Protein AF-A0A259LPL0-F1 (afdb_monomer_lite)

Foldseek 3Di:
DQPPLNVQLVVPLVSLVVQLVVLVVQLVVLVVVCVVPVDCPSNVVSVVSNVVSVQSNCVSVVHHVVVVVVVVVVVVVVVVVVVVVVVVD

Sequence (89 aa):
DTSYVASLHAKGLNKILEKVGEECTETLLAAKDAEHSGDTRDVIYETADLWFHTLVMLSRLGLGPDEVLQELARRFDLSGLEEKASRES

Secondary structure (DSSP, 8-state):
---HHHHHHHH-HHHHHHHHHHHHHHHHHHHHHHHHH---HHHHHHHHHHHHHHHHHHHHTT--HHHHHHHHHHHHHHHHHHHHHHH--

Radius of gyration: 17.65 Å; chains: 1; bounding box: 25×46×42 Å

Structure (mmCIF, N/CA/C/O backbone):
data_AF-A0A259LPL0-F1
#
_entry.id   AF-A0A259LPL0-F1
#
loop_
_atom_site.group_PDB
_atom_site.id
_atom_site.type_symbol
_atom_site.label_atom_id
_atom_site.label_alt_id
_atom_site.label_comp_id
_atom_site.label_asym_id
_atom_site.label_entity_id
_atom_site.label_seq_id
_atom_site.pdbx_PDB_ins_code
_atom_site.Cartn_x
_atom_site.Cartn_y
_atom_site.Cartn_z
_atom_site.occupancy
_atom_site.B_iso_or_equiv
_atom_site.auth_seq_id
_atom_site.auth_comp_id
_atom_site.auth_asym_id
_atom_site.auth_atom_id
_atom_site.pdbx_PDB_model_num
ATOM 1 N N . ASP A 1 1 ? -6.973 10.293 -22.918 1.00 44.88 1 ASP A N 1
ATOM 2 C CA . ASP A 1 1 ? -7.158 9.978 -21.490 1.00 44.88 1 ASP A CA 1
ATOM 3 C C . ASP A 1 1 ? -5.979 9.213 -20.930 1.00 44.88 1 ASP A C 1
ATOM 5 O O . ASP A 1 1 ? -5.804 8.033 -21.204 1.00 44.88 1 ASP A O 1
ATOM 9 N N . THR A 1 2 ? -5.117 9.896 -20.186 1.00 55.00 2 THR A N 1
ATOM 10 C CA . THR A 1 2 ? -4.063 9.240 -19.409 1.00 55.00 2 THR A CA 1
ATOM 11 C C . THR A 1 2 ? -4.663 8.818 -18.073 1.00 55.00 2 THR A C 1
ATOM 13 O O . THR A 1 2 ? -4.891 9.663 -17.211 1.00 55.00 2 THR A O 1
ATOM 16 N N . SER A 1 3 ? -4.955 7.525 -17.913 1.00 83.50 3 SER A N 1
ATOM 17 C CA . SER A 1 3 ? -5.365 6.952 -16.622 1.00 83.50 3 SER A CA 1
ATOM 18 C C . SER A 1 3 ? -4.337 7.290 -15.529 1.00 83.50 3 SER A C 1
ATOM 20 O O . SER A 1 3 ? -3.140 7.388 -15.813 1.00 83.50 3 SER A O 1
ATOM 22 N N . TYR A 1 4 ? -4.780 7.445 -14.276 1.00 82.50 4 TYR A N 1
ATOM 23 C CA . TYR A 1 4 ? -3.908 7.685 -13.115 1.00 82.50 4 TYR A CA 1
ATOM 24 C C . TYR A 1 4 ? -2.742 6.684 -13.055 1.00 82.50 4 TYR A C 1
ATOM 26 O O . TYR A 1 4 ? -1.591 7.083 -12.874 1.00 82.50 4 TYR A O 1
ATOM 34 N N . VAL A 1 5 ? -3.016 5.410 -13.353 1.00 83.62 5 VAL A N 1
ATOM 35 C CA . VAL A 1 5 ? -2.007 4.345 -13.458 1.00 83.62 5 VAL A CA 1
ATOM 36 C C . VAL A 1 5 ? -0.952 4.685 -14.513 1.00 83.62 5 VAL A C 1
ATOM 38 O O . VAL A 1 5 ? 0.241 4.633 -14.230 1.00 83.62 5 VAL A O 1
ATOM 41 N N . ALA A 1 6 ? -1.358 5.130 -15.706 1.00 84.38 6 ALA A N 1
ATOM 42 C CA . ALA A 1 6 ? -0.414 5.526 -16.753 1.00 84.38 6 ALA A CA 1
ATOM 43 C C . ALA A 1 6 ? 0.501 6.674 -16.291 1.00 84.38 6 ALA A C 1
ATOM 45 O O . ALA A 1 6 ? 1.693 6.680 -16.597 1.00 84.38 6 ALA A O 1
ATOM 46 N N . SER A 1 7 ? -0.031 7.608 -15.493 1.00 87.44 7 SER A N 1
ATOM 47 C CA . SER A 1 7 ? 0.761 8.695 -14.910 1.00 87.44 7 SER A CA 1
ATOM 48 C C . SER A 1 7 ? 1.776 8.205 -13.866 1.00 87.44 7 SER A C 1
ATOM 50 O O . SER A 1 7 ? 2.893 8.718 -13.822 1.00 87.44 7 SER A O 1
ATOM 52 N N . LEU A 1 8 ? 1.433 7.194 -13.059 1.00 85.00 8 LEU A N 1
ATOM 53 C CA . LEU A 1 8 ? 2.348 6.582 -12.089 1.00 85.00 8 LEU A CA 1
ATOM 54 C C . LEU A 1 8 ? 3.471 5.817 -12.790 1.00 85.00 8 LEU A C 1
ATOM 56 O O . LEU A 1 8 ? 4.642 6.014 -12.469 1.00 85.00 8 LEU A O 1
ATOM 60 N N . HIS A 1 9 ? 3.135 5.016 -13.804 1.00 84.06 9 HIS A N 1
ATOM 61 C CA . HIS A 1 9 ? 4.134 4.305 -14.603 1.00 84.06 9 HIS A CA 1
ATOM 62 C C . HIS A 1 9 ? 5.098 5.272 -15.304 1.00 84.06 9 HIS A C 1
ATOM 64 O O . HIS A 1 9 ? 6.304 5.020 -15.315 1.00 84.06 9 HIS A O 1
ATOM 70 N N . ALA A 1 10 ? 4.594 6.398 -15.825 1.00 89.00 10 ALA A N 1
ATOM 71 C CA . ALA A 1 10 ? 5.419 7.436 -16.443 1.00 89.00 10 ALA A CA 1
ATOM 72 C C . ALA A 1 10 ? 6.389 8.105 -15.451 1.00 89.00 10 ALA A C 1
ATOM 74 O O . ALA A 1 10 ? 7.510 8.442 -15.828 1.00 89.00 10 ALA A O 1
ATOM 75 N N . LYS A 1 11 ? 5.990 8.267 -14.181 1.00 91.25 11 LYS A N 1
ATOM 76 C CA . LYS A 1 11 ? 6.840 8.827 -13.112 1.00 91.25 11 LYS A CA 1
ATOM 77 C C . LYS A 1 11 ? 7.891 7.838 -12.582 1.00 91.25 11 LYS A C 1
ATOM 79 O O . LYS A 1 11 ? 8.826 8.254 -11.904 1.00 91.25 11 LYS A O 1
ATOM 84 N N . GLY A 1 12 ? 7.783 6.553 -12.921 1.00 94.25 12 GLY A N 1
ATOM 85 C CA . GLY A 1 12 ? 8.779 5.531 -12.600 1.00 94.25 12 GLY A CA 1
ATOM 86 C C . GLY A 1 12 ? 8.628 4.900 -11.211 1.00 94.25 12 GLY A C 1
ATOM 87 O O . GLY A 1 12 ? 7.733 5.231 -10.439 1.00 94.25 12 GLY A O 1
ATOM 88 N N . LEU A 1 13 ? 9.517 3.944 -10.910 1.00 96.50 13 LEU A N 1
ATOM 89 C CA . LEU A 1 13 ? 9.410 3.080 -9.727 1.00 96.50 13 LEU A CA 1
ATOM 90 C C . LEU A 1 13 ? 9.468 3.867 -8.411 1.00 96.50 13 LEU A C 1
ATOM 92 O O . LEU A 1 13 ? 8.650 3.615 -7.536 1.00 96.50 13 LEU A O 1
ATOM 96 N N . ASN A 1 14 ? 10.363 4.851 -8.291 1.00 97.50 14 ASN A N 1
ATOM 97 C CA . ASN A 1 14 ? 10.507 5.631 -7.056 1.00 97.50 14 ASN A CA 1
ATOM 98 C C . ASN A 1 14 ? 9.190 6.292 -6.638 1.00 97.50 14 ASN A C 1
ATOM 100 O O . ASN A 1 14 ? 8.818 6.212 -5.474 1.00 97.50 14 ASN A O 1
ATOM 104 N N . LYS A 1 15 ? 8.435 6.862 -7.589 1.00 96.69 15 LYS A N 1
ATOM 105 C CA . LYS A 1 15 ? 7.156 7.497 -7.262 1.00 96.69 15 LYS A CA 1
ATOM 106 C C . LYS A 1 15 ? 6.091 6.494 -6.816 1.00 96.69 15 LYS A C 1
ATOM 108 O O . LYS A 1 15 ? 5.242 6.820 -5.994 1.00 96.69 15 LYS A O 1
ATOM 113 N N . ILE A 1 16 ? 6.128 5.282 -7.362 1.00 97.50 16 ILE A N 1
ATOM 114 C CA . ILE A 1 16 ? 5.233 4.204 -6.940 1.00 97.50 16 ILE A CA 1
ATOM 115 C C . ILE A 1 16 ? 5.589 3.759 -5.515 1.00 97.50 16 ILE A C 1
ATOM 117 O O . ILE A 1 16 ? 4.695 3.626 -4.688 1.00 97.50 16 ILE A O 1
ATOM 121 N N . LEU A 1 17 ? 6.880 3.595 -5.207 1.00 98.12 17 LEU A N 1
ATOM 122 C CA . LEU A 1 17 ? 7.343 3.209 -3.869 1.00 98.12 17 LEU A CA 1
ATOM 123 C C . LEU A 1 17 ? 7.060 4.282 -2.810 1.00 98.12 17 LEU A C 1
ATOM 125 O O . LEU A 1 17 ? 6.723 3.931 -1.685 1.00 98.12 17 LEU A O 1
ATOM 129 N N . GLU A 1 18 ? 7.149 5.569 -3.167 1.00 98.12 18 GLU A N 1
ATOM 130 C CA . GLU A 1 18 ? 6.706 6.670 -2.299 1.00 98.12 18 GLU A CA 1
ATOM 131 C C . GLU A 1 18 ? 5.249 6.480 -1.871 1.00 98.12 18 GLU A C 1
ATOM 133 O O . GLU A 1 18 ? 4.967 6.535 -0.680 1.00 98.12 18 GLU A O 1
ATOM 138 N N . LYS A 1 19 ? 4.348 6.189 -2.822 1.00 98.00 19 LYS A N 1
ATOM 139 C CA . LYS A 1 19 ? 2.935 5.930 -2.517 1.00 98.00 19 LYS A CA 1
ATOM 140 C C . LYS A 1 19 ? 2.762 4.684 -1.652 1.00 98.00 19 LYS A C 1
ATOM 142 O O . LYS A 1 19 ? 2.104 4.765 -0.632 1.00 98.00 19 LYS A O 1
ATOM 147 N N . VAL A 1 20 ? 3.411 3.564 -1.981 1.00 98.56 20 VAL A N 1
ATOM 148 C CA . VAL A 1 20 ? 3.341 2.346 -1.142 1.00 98.56 20 VAL A CA 1
ATOM 149 C C . VAL A 1 20 ? 3.766 2.629 0.308 1.00 98.56 20 VAL A C 1
ATOM 151 O O . VAL A 1 20 ? 3.152 2.114 1.238 1.00 98.56 20 VAL A O 1
ATOM 154 N N . GLY A 1 21 ? 4.809 3.438 0.517 1.00 98.50 21 GLY A N 1
ATOM 155 C CA . GLY A 1 21 ? 5.258 3.826 1.857 1.00 98.50 21 GLY A CA 1
ATOM 156 C C . GLY A 1 21 ? 4.295 4.770 2.588 1.00 98.50 21 GLY A C 1
ATOM 157 O O . GLY A 1 21 ? 4.100 4.613 3.796 1.00 98.50 21 GLY A O 1
ATOM 158 N N . GLU A 1 22 ? 3.698 5.718 1.863 1.00 98.56 22 GLU A N 1
ATOM 159 C CA . GLU A 1 22 ? 2.655 6.630 2.355 1.00 98.56 22 GLU A CA 1
ATOM 160 C C . GLU A 1 22 ? 1.440 5.831 2.848 1.00 98.56 22 GLU A C 1
ATOM 162 O O . GLU A 1 22 ? 1.181 5.825 4.052 1.00 98.56 22 GLU A O 1
ATOM 167 N N . GLU A 1 23 ? 0.847 5.006 1.975 1.00 98.56 23 GLU A N 1
ATOM 168 C CA . GLU A 1 23 ? -0.349 4.212 2.297 1.00 98.56 23 GLU A CA 1
ATOM 169 C C . GLU A 1 23 ? -0.100 3.200 3.421 1.00 98.56 23 GLU A C 1
ATOM 171 O O . GLU A 1 23 ? -0.976 2.903 4.233 1.00 98.56 23 GLU A O 1
ATOM 176 N N . CYS A 1 24 ? 1.115 2.648 3.500 1.00 98.75 24 CYS A N 1
ATOM 177 C CA . CYS A 1 24 ? 1.507 1.769 4.599 1.00 98.75 24 CYS A CA 1
ATOM 178 C C . CYS A 1 24 ? 1.456 2.517 5.935 1.00 98.75 24 CYS A C 1
ATOM 180 O O . CYS A 1 24 ? 0.910 2.012 6.915 1.00 98.75 24 CYS A O 1
ATOM 182 N N . THR A 1 25 ? 1.997 3.736 5.974 1.00 98.69 25 THR A N 1
ATOM 183 C CA . THR A 1 25 ? 1.998 4.564 7.184 1.00 98.69 25 THR A CA 1
ATOM 184 C C . THR A 1 25 ? 0.577 4.980 7.560 1.00 98.69 25 THR A C 1
ATOM 186 O O . THR A 1 25 ? 0.211 4.881 8.730 1.00 98.69 25 THR A O 1
ATOM 189 N N . GLU A 1 26 ? -0.239 5.378 6.587 1.00 98.56 26 GLU A N 1
ATOM 190 C CA . GLU A 1 26 ? -1.640 5.760 6.796 1.00 98.56 26 GLU A CA 1
ATOM 191 C C . GLU A 1 26 ? -2.482 4.576 7.284 1.00 98.56 26 GLU A C 1
ATOM 193 O O . GLU A 1 26 ? -3.189 4.704 8.282 1.00 98.56 26 GLU A O 1
ATOM 198 N N . THR A 1 27 ? -2.299 3.381 6.712 1.00 98.75 27 THR A N 1
ATOM 199 C CA . THR A 1 27 ? -2.962 2.149 7.176 1.00 98.75 27 THR A CA 1
ATOM 200 C C . THR A 1 27 ? -2.638 1.840 8.643 1.00 98.75 27 THR A C 1
ATOM 202 O O . THR A 1 27 ? -3.527 1.464 9.412 1.00 98.75 27 THR A O 1
ATOM 205 N N . LEU A 1 28 ? -1.376 2.008 9.066 1.00 98.62 28 LEU A N 1
ATOM 206 C CA . LEU A 1 28 ? -0.970 1.797 10.462 1.00 98.62 28 LEU A CA 1
ATOM 207 C C . LEU A 1 28 ? -1.653 2.788 11.414 1.00 98.62 28 LEU A C 1
ATOM 209 O O . LEU A 1 28 ? -2.075 2.400 12.507 1.00 98.62 28 LEU A O 1
ATOM 213 N N . LEU A 1 29 ? -1.753 4.057 11.011 1.00 98.44 29 LEU A N 1
ATOM 214 C CA . LEU A 1 29 ? -2.419 5.097 11.794 1.00 98.44 29 LEU A CA 1
ATOM 215 C C . LEU A 1 29 ? -3.929 4.847 11.868 1.00 98.44 29 LEU A C 1
ATOM 217 O O . LEU A 1 29 ? -4.474 4.820 12.969 1.00 98.44 29 LEU A O 1
ATOM 221 N N . ALA A 1 30 ? -4.574 4.548 10.739 1.00 98.44 30 ALA A N 1
ATOM 222 C CA . ALA A 1 30 ? -5.998 4.238 10.673 1.00 98.44 30 ALA A CA 1
ATOM 223 C C . ALA A 1 30 ? -6.366 3.041 11.562 1.00 98.44 30 ALA A C 1
ATOM 225 O O . ALA A 1 30 ? -7.348 3.090 12.299 1.00 98.44 30 ALA A O 1
ATOM 226 N N . ALA A 1 31 ? -5.557 1.975 11.555 1.00 98.44 31 ALA A N 1
ATOM 227 C CA . ALA A 1 31 ? -5.776 0.814 12.418 1.00 98.44 31 ALA A CA 1
ATOM 228 C C . ALA A 1 31 ? -5.671 1.167 13.911 1.00 98.44 31 ALA A C 1
ATOM 230 O O . ALA A 1 31 ? -6.494 0.726 14.716 1.00 98.44 31 ALA A O 1
ATOM 231 N N . LYS A 1 32 ? -4.683 1.988 14.283 1.00 98.38 32 LYS A N 1
ATOM 232 C CA . LYS A 1 32 ? -4.513 2.459 15.661 1.00 98.38 32 LYS A CA 1
ATOM 233 C C . LYS A 1 32 ? -5.670 3.359 16.099 1.00 98.38 32 LYS A C 1
ATOM 235 O O . LYS A 1 32 ? -6.155 3.228 17.220 1.00 98.38 32 LYS A O 1
ATOM 240 N N . ASP A 1 33 ? -6.127 4.258 15.240 1.00 98.19 33 ASP A N 1
ATOM 241 C CA . ASP A 1 33 ? -7.229 5.167 15.555 1.00 98.19 33 ASP A CA 1
ATOM 242 C C . ASP A 1 33 ? -8.569 4.421 15.629 1.00 98.19 33 ASP A C 1
ATOM 244 O O . ASP A 1 33 ? -9.401 4.721 16.493 1.00 98.19 33 ASP A O 1
ATOM 248 N N . ALA A 1 34 ? -8.756 3.384 14.808 1.00 98.31 34 ALA A N 1
ATOM 249 C CA . ALA A 1 34 ? -9.914 2.497 14.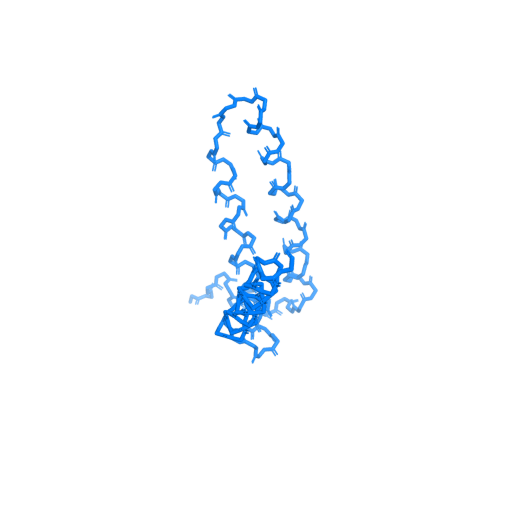863 1.00 98.31 34 ALA A CA 1
ATOM 250 C C . ALA A 1 34 ? -10.022 1.747 16.199 1.00 98.31 34 ALA A C 1
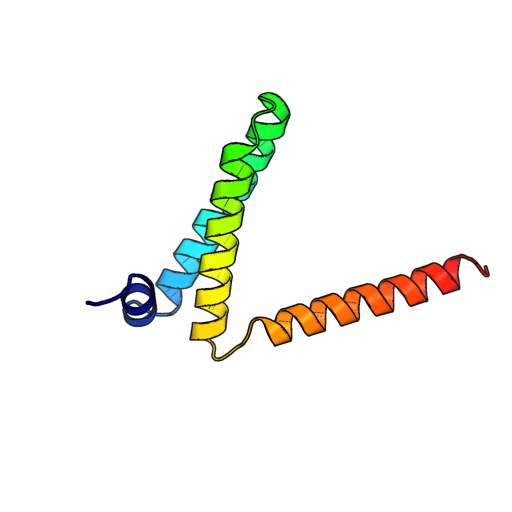ATOM 252 O O . ALA A 1 34 ? -11.126 1.591 16.720 1.00 98.31 34 ALA A O 1
ATOM 253 N N . GLU A 1 35 ? -8.898 1.334 16.797 1.00 97.50 35 GLU A N 1
ATOM 254 C CA . GLU A 1 35 ? -8.884 0.689 18.120 1.00 97.50 35 GLU A CA 1
ATOM 255 C C . GLU A 1 35 ? -9.473 1.598 19.214 1.00 97.50 35 GLU A C 1
ATOM 257 O O . GLU A 1 35 ? -10.184 1.127 20.102 1.00 97.50 35 GLU A O 1
ATOM 262 N N . HIS A 1 36 ? -9.224 2.908 19.133 1.00 95.31 36 HIS A N 1
ATOM 263 C CA . HIS A 1 36 ? -9.693 3.878 20.126 1.00 95.31 36 HIS A CA 1
ATOM 264 C C . HIS A 1 36 ? -11.109 4.389 19.833 1.00 95.31 36 HIS A C 1
ATOM 266 O O . HIS A 1 36 ? -11.890 4.621 20.757 1.00 95.31 36 HIS A O 1
ATOM 272 N N . SER A 1 37 ? -11.429 4.612 18.557 1.00 96.38 37 SER A N 1
ATOM 273 C CA . SER A 1 37 ? -12.681 5.243 18.123 1.00 96.38 37 SER A CA 1
ATOM 274 C C . SER A 1 37 ? -13.810 4.249 17.837 1.00 96.38 37 SER A C 1
ATOM 276 O O . SER A 1 37 ? -14.981 4.621 17.911 1.00 96.38 37 SER A O 1
ATOM 278 N N . GLY A 1 38 ? -13.477 3.000 17.497 1.00 96.75 38 GLY A N 1
ATOM 279 C CA . GLY A 1 38 ? -14.410 2.002 16.974 1.00 96.75 38 GLY A CA 1
ATOM 280 C C . GLY A 1 38 ? -14.826 2.220 15.511 1.00 96.75 38 GLY A C 1
ATOM 281 O O . GLY A 1 38 ? -15.615 1.429 14.990 1.00 96.75 38 GLY A O 1
ATOM 282 N N . ASP A 1 39 ? -14.325 3.260 14.835 1.00 96.75 39 ASP A N 1
ATOM 283 C CA . ASP A 1 39 ? -14.598 3.520 13.419 1.00 96.75 39 ASP A CA 1
ATOM 284 C C . ASP A 1 39 ? -13.555 2.832 12.532 1.00 96.75 39 ASP A C 1
ATOM 286 O O . ASP A 1 39 ? -12.357 3.036 12.683 1.00 96.75 39 ASP A O 1
ATOM 290 N N . THR A 1 40 ? -14.014 2.008 11.593 1.00 98.25 40 THR A N 1
ATOM 291 C CA . THR A 1 40 ? -13.152 1.181 10.729 1.00 98.25 40 THR A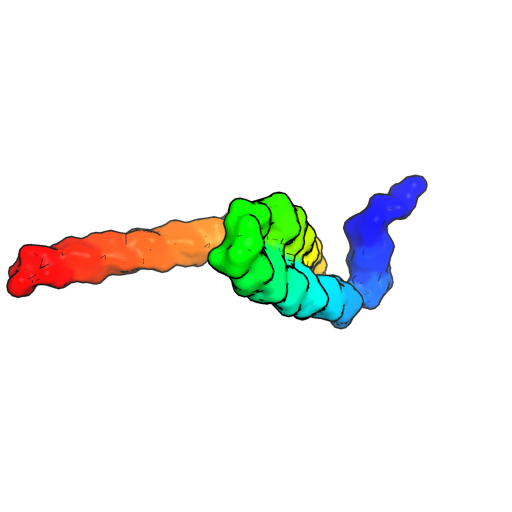 CA 1
ATOM 292 C C . THR A 1 40 ? -13.142 1.637 9.273 1.00 98.25 40 THR A C 1
ATOM 294 O O . THR A 1 40 ? -12.526 0.983 8.430 1.00 98.25 40 THR A O 1
ATOM 297 N N . ARG A 1 41 ? -13.812 2.750 8.946 1.00 98.31 41 ARG A N 1
ATOM 298 C CA . ARG A 1 41 ? -13.909 3.241 7.562 1.00 98.31 41 ARG A CA 1
ATOM 299 C C . ARG A 1 41 ? -12.543 3.569 6.972 1.00 98.31 41 ARG A C 1
ATOM 301 O O . ARG A 1 41 ? -12.249 3.1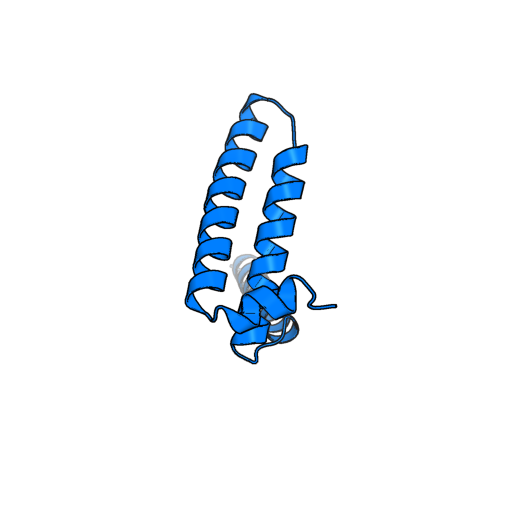09 5.871 1.00 98.31 41 ARG A O 1
ATOM 308 N N . ASP A 1 42 ? -11.709 4.269 7.732 1.00 98.19 42 ASP A N 1
ATOM 309 C CA . ASP A 1 42 ? -10.376 4.670 7.279 1.00 98.19 42 ASP A CA 1
ATOM 310 C C . ASP A 1 42 ? -9.460 3.448 7.123 1.00 98.19 42 ASP A C 1
ATOM 312 O O . ASP A 1 42 ? -8.704 3.362 6.165 1.00 98.19 42 ASP A O 1
ATOM 316 N N . VAL A 1 43 ? -9.614 2.415 7.963 1.00 98.56 43 VAL A N 1
ATOM 317 C CA . VAL A 1 43 ? -8.863 1.153 7.813 1.00 98.56 43 VAL A CA 1
ATOM 318 C C . VAL A 1 43 ? -9.126 0.514 6.452 1.00 98.56 43 VAL A C 1
ATOM 320 O O . VAL A 1 43 ? -8.190 0.095 5.774 1.00 98.56 43 VAL A O 1
ATOM 323 N N . ILE A 1 44 ? -10.396 0.433 6.043 1.00 98.56 44 ILE A N 1
ATOM 324 C CA . ILE A 1 44 ? -10.766 -0.133 4.741 1.00 98.56 44 ILE A CA 1
ATOM 325 C C . ILE A 1 44 ? -10.258 0.749 3.600 1.00 98.56 44 ILE A C 1
ATOM 327 O O . ILE A 1 44 ? -9.775 0.214 2.602 1.00 98.56 44 ILE A O 1
ATOM 331 N N . TYR A 1 45 ? -10.362 2.070 3.748 1.00 98.44 45 TYR A N 1
ATOM 332 C CA . TYR A 1 45 ? -9.928 3.026 2.736 1.00 98.44 45 TYR A CA 1
ATOM 333 C C . TYR A 1 45 ? -8.414 2.938 2.484 1.00 98.44 45 TYR A C 1
ATOM 335 O O . TYR A 1 45 ? -8.015 2.629 1.361 1.00 98.44 45 TYR A O 1
ATOM 343 N N . GLU A 1 46 ? -7.586 3.067 3.524 1.00 98.62 46 GLU A N 1
ATOM 344 C CA . GLU A 1 46 ? -6.122 3.048 3.369 1.00 98.62 46 GLU A CA 1
ATOM 345 C C . GLU A 1 46 ? -5.595 1.659 2.997 1.00 98.62 46 GLU A C 1
ATOM 347 O O . GLU A 1 46 ? -4.667 1.523 2.200 1.00 98.62 46 GLU A O 1
ATOM 352 N N . THR A 1 47 ? -6.235 0.585 3.480 1.00 98.69 47 THR A N 1
ATOM 353 C CA . THR A 1 47 ? -5.872 -0.774 3.043 1.00 98.69 47 THR A CA 1
ATOM 354 C C . THR A 1 47 ? -6.124 -0.955 1.545 1.00 98.69 47 THR A C 1
ATOM 356 O O . THR A 1 47 ? -5.326 -1.598 0.857 1.00 98.69 47 THR A O 1
ATOM 359 N N . ALA A 1 48 ? -7.224 -0.403 1.023 1.00 98.56 48 ALA A N 1
ATOM 360 C CA . ALA A 1 48 ? -7.526 -0.473 -0.399 1.00 98.56 48 ALA A CA 1
ATOM 361 C C . ALA A 1 48 ? -6.493 0.297 -1.233 1.00 98.56 48 ALA A C 1
ATOM 363 O O . ALA A 1 48 ? -6.057 -0.226 -2.264 1.00 98.56 48 ALA A O 1
ATOM 364 N N . ASP A 1 49 ? -6.063 1.482 -0.787 1.00 98.06 49 ASP A N 1
ATOM 365 C CA . ASP A 1 49 ? -5.059 2.265 -1.513 1.00 98.06 49 ASP A CA 1
ATOM 366 C C . ASP A 1 49 ? -3.666 1.613 -1.437 1.00 98.06 49 ASP A C 1
ATOM 368 O O . ASP A 1 49 ? -2.980 1.451 -2.454 1.00 98.06 49 ASP A O 1
ATOM 372 N N . LEU A 1 50 ? -3.294 1.066 -0.273 1.00 98.69 50 LEU A N 1
ATOM 373 C CA . LEU A 1 50 ? -2.081 0.263 -0.108 1.00 98.69 50 LEU A CA 1
ATOM 374 C C . LEU A 1 50 ? -2.057 -0.933 -1.068 1.00 98.69 50 LEU A C 1
ATOM 376 O O . LEU A 1 50 ? -1.042 -1.194 -1.727 1.00 98.69 50 LEU A O 1
ATOM 380 N N . TRP A 1 51 ? -3.161 -1.677 -1.173 1.00 97.94 51 TRP A N 1
ATOM 381 C CA . TRP A 1 51 ? -3.261 -2.813 -2.092 1.00 97.94 51 TRP A CA 1
ATOM 382 C C . TRP A 1 51 ? -3.190 -2.360 -3.546 1.00 97.94 51 TRP A C 1
ATOM 384 O O . TRP A 1 51 ? -2.455 -2.957 -4.334 1.00 97.94 51 TRP A O 1
ATOM 394 N N . PHE A 1 52 ? -3.893 -1.287 -3.903 1.00 97.00 52 PHE A N 1
ATOM 395 C CA . PHE A 1 52 ? -3.845 -0.715 -5.243 1.00 97.00 52 PHE A CA 1
ATOM 396 C C . PHE A 1 52 ? -2.411 -0.341 -5.641 1.00 97.00 52 PHE A C 1
ATOM 398 O O . PHE A 1 52 ? -1.909 -0.797 -6.674 1.00 97.00 52 PHE A O 1
ATOM 405 N N . HIS A 1 53 ? -1.711 0.423 -4.804 1.00 97.75 53 HIS A N 1
ATOM 406 C CA . HIS A 1 53 ? -0.343 0.846 -5.076 1.00 97.75 53 HIS A CA 1
ATOM 407 C C . HIS A 1 53 ? 0.657 -0.321 -5.064 1.00 97.75 53 HIS A C 1
ATOM 409 O O . HIS A 1 53 ? 1.593 -0.332 -5.871 1.00 97.75 53 HIS A O 1
ATOM 415 N N . THR A 1 54 ? 0.415 -1.356 -4.255 1.00 98.19 54 THR A N 1
ATOM 416 C CA . THR A 1 54 ? 1.182 -2.612 -4.289 1.00 98.19 54 THR A CA 1
ATOM 417 C C . THR A 1 54 ? 0.998 -3.347 -5.620 1.00 98.19 54 THR A C 1
ATOM 419 O O . THR A 1 54 ? 1.980 -3.780 -6.222 1.00 98.19 54 THR A O 1
ATOM 422 N N . LEU A 1 55 ? -0.228 -3.446 -6.143 1.00 96.69 55 LEU A N 1
ATOM 423 C CA . LEU A 1 55 ? -0.494 -4.063 -7.449 1.00 96.69 55 LEU A CA 1
ATOM 424 C C . LEU A 1 55 ? 0.157 -3.279 -8.599 1.00 96.69 55 LEU A C 1
ATOM 426 O O . LEU A 1 55 ? 0.725 -3.877 -9.515 1.00 96.69 55 LEU A O 1
ATOM 430 N N . VAL A 1 56 ? 0.139 -1.944 -8.537 1.00 96.19 56 VAL A N 1
ATOM 431 C CA . VAL A 1 56 ? 0.841 -1.082 -9.505 1.00 96.19 56 VAL A CA 1
ATOM 432 C C . VAL A 1 56 ? 2.358 -1.293 -9.434 1.00 96.19 56 VAL A C 1
ATOM 434 O O . VAL A 1 56 ? 3.018 -1.368 -10.473 1.00 96.19 56 VAL A O 1
ATOM 437 N N . MET A 1 57 ? 2.924 -1.441 -8.233 1.00 97.62 57 MET A N 1
ATOM 438 C CA . MET A 1 57 ? 4.340 -1.773 -8.043 1.00 97.62 57 MET A CA 1
ATOM 439 C C . MET A 1 57 ? 4.695 -3.123 -8.675 1.00 97.62 57 MET A C 1
ATOM 441 O O . MET A 1 57 ? 5.664 -3.189 -9.434 1.00 97.62 57 MET A O 1
ATOM 445 N N . LEU A 1 58 ? 3.911 -4.174 -8.410 1.00 97.12 58 LEU A N 1
ATOM 446 C CA . LEU A 1 58 ? 4.115 -5.498 -9.010 1.00 97.12 58 LEU A CA 1
ATOM 447 C C . LEU A 1 58 ? 4.087 -5.408 -10.539 1.00 97.12 58 LEU A C 1
ATOM 449 O O . LEU A 1 58 ? 5.052 -5.796 -11.196 1.00 97.12 58 LEU A O 1
ATOM 453 N N . SER A 1 59 ? 3.053 -4.774 -11.100 1.00 95.06 59 SER A N 1
ATOM 454 C CA . SER A 1 59 ? 2.929 -4.571 -12.545 1.00 95.06 59 SER A CA 1
ATOM 455 C C . SER A 1 59 ? 4.123 -3.812 -13.134 1.00 95.06 59 SER A C 1
ATOM 457 O O . SER A 1 59 ? 4.642 -4.180 -14.190 1.00 95.06 59 SER A O 1
ATOM 459 N N . ARG A 1 60 ? 4.628 -2.778 -12.443 1.00 94.62 60 ARG A N 1
ATOM 460 C CA . ARG A 1 60 ? 5.810 -2.018 -12.880 1.00 94.62 60 ARG A CA 1
ATOM 461 C C . ARG A 1 60 ? 7.074 -2.876 -12.948 1.00 94.62 60 ARG A C 1
ATOM 463 O O . ARG A 1 60 ? 7.923 -2.602 -13.799 1.00 94.62 60 ARG A O 1
ATOM 470 N N . LEU A 1 61 ? 7.191 -3.870 -12.071 1.00 96.31 61 LEU A N 1
ATOM 471 C CA . LEU A 1 61 ? 8.293 -4.832 -12.021 1.00 96.31 61 LEU A CA 1
ATOM 472 C C . LEU A 1 61 ? 8.091 -6.031 -12.962 1.00 96.31 61 LEU A C 1
ATOM 474 O O . LEU A 1 61 ? 8.957 -6.897 -13.027 1.00 96.31 61 LEU A O 1
ATOM 478 N N . GLY A 1 62 ? 6.986 -6.070 -13.715 1.00 95.62 62 GLY A N 1
ATOM 479 C CA . GLY A 1 62 ? 6.649 -7.190 -14.595 1.00 95.62 62 GLY A CA 1
ATOM 480 C C . GLY A 1 62 ? 6.098 -8.411 -13.856 1.00 95.62 62 GLY A C 1
ATOM 481 O O . GLY A 1 62 ? 6.088 -9.493 -14.432 1.00 95.62 62 GLY A O 1
ATOM 482 N N . LEU A 1 63 ? 5.654 -8.233 -12.609 1.00 96.81 63 LEU A N 1
ATOM 483 C CA . LEU A 1 63 ? 5.099 -9.277 -11.752 1.00 96.81 63 LEU A CA 1
ATOM 484 C C . LEU A 1 63 ? 3.569 -9.216 -11.728 1.00 96.81 63 LEU A C 1
ATOM 486 O O . LEU A 1 63 ? 2.966 -8.148 -11.890 1.00 96.81 63 LEU A O 1
ATOM 490 N N . GLY A 1 64 ? 2.946 -10.368 -11.491 1.00 92.81 64 GLY A N 1
ATOM 491 C CA . GLY A 1 64 ? 1.497 -10.504 -11.350 1.00 92.81 64 GLY A CA 1
ATOM 492 C C . GLY A 1 64 ? 1.044 -10.734 -9.902 1.00 92.81 64 GLY A C 1
ATOM 493 O O . GLY A 1 64 ? 1.815 -11.229 -9.079 1.00 92.81 64 GLY A O 1
ATOM 494 N N . PRO A 1 65 ? -0.229 -10.440 -9.568 1.00 93.06 65 PRO A N 1
ATOM 495 C CA . PRO A 1 65 ? -0.796 -10.798 -8.266 1.00 93.06 65 PRO A CA 1
ATOM 496 C C . PRO A 1 65 ? -0.793 -12.313 -8.020 1.00 93.06 65 PRO A C 1
ATOM 498 O O . PRO A 1 65 ? -0.666 -12.740 -6.875 1.00 93.06 65 PRO A O 1
ATOM 501 N N . ASP A 1 66 ? -0.875 -13.127 -9.076 1.00 94.44 66 ASP A N 1
ATOM 502 C CA . ASP A 1 66 ? -0.878 -14.590 -8.977 1.00 94.44 66 ASP A CA 1
ATOM 503 C C . ASP A 1 66 ? 0.384 -15.140 -8.304 1.00 94.44 66 ASP A C 1
ATOM 505 O O . ASP A 1 66 ? 0.300 -16.097 -7.540 1.00 94.44 66 ASP A O 1
ATOM 509 N N . GLU A 1 67 ? 1.546 -14.521 -8.526 1.00 94.38 67 GLU A N 1
ATOM 510 C CA . GLU A 1 67 ? 2.804 -14.930 -7.888 1.00 94.38 67 GLU A CA 1
ATOM 511 C C . GLU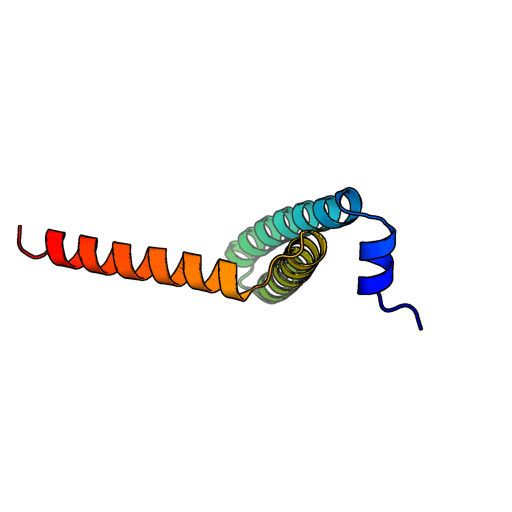 A 1 67 ? 2.764 -14.693 -6.370 1.00 94.38 67 GLU A C 1
ATOM 513 O O . GLU A 1 67 ? 3.208 -15.534 -5.587 1.00 94.38 67 GLU A O 1
ATOM 518 N N . VAL A 1 68 ? 2.158 -13.584 -5.933 1.00 95.69 68 VAL A N 1
ATOM 519 C CA . VAL A 1 68 ? 1.943 -13.296 -4.506 1.00 95.69 68 VAL A CA 1
ATOM 520 C C . VAL A 1 68 ? 0.937 -14.274 -3.902 1.00 95.69 68 VAL A C 1
ATOM 522 O O . VAL A 1 68 ? 1.155 -14.780 -2.801 1.00 95.69 68 VAL A O 1
ATOM 525 N N . LEU A 1 69 ? -0.145 -14.586 -4.621 1.00 94.38 69 LEU A N 1
ATOM 526 C CA . LEU A 1 69 ? -1.144 -15.562 -4.177 1.00 94.38 69 LEU A CA 1
ATOM 527 C C . LEU A 1 69 ? -0.557 -16.976 -4.064 1.00 94.38 69 LEU A C 1
ATOM 529 O O . LEU A 1 69 ? -0.865 -17.682 -3.105 1.00 94.38 69 LEU A O 1
ATOM 533 N N . GLN A 1 70 ? 0.316 -17.380 -4.990 1.00 94.69 70 GLN A N 1
ATOM 534 C CA . GLN A 1 70 ? 1.043 -18.651 -4.915 1.00 94.69 70 GLN A CA 1
ATOM 535 C C . GLN A 1 70 ? 1.956 -18.707 -3.688 1.00 94.69 70 GLN A C 1
ATOM 537 O O . GLN A 1 70 ? 1.973 -19.716 -2.983 1.00 94.69 70 GLN A O 1
ATOM 542 N N . GLU A 1 71 ? 2.673 -17.622 -3.385 1.00 95.19 71 GLU A N 1
ATOM 543 C CA . GLU A 1 71 ? 3.494 -17.543 -2.174 1.00 95.19 71 GLU A CA 1
ATOM 544 C C . GLU A 1 71 ? 2.640 -17.614 -0.899 1.00 95.19 71 GLU A C 1
ATOM 546 O O . GLU A 1 71 ? 2.999 -18.322 0.043 1.00 95.19 71 GLU A O 1
ATOM 551 N N . LEU A 1 72 ? 1.483 -16.944 -0.864 1.00 93.62 72 LEU A N 1
ATOM 552 C CA . LEU A 1 72 ? 0.542 -17.056 0.254 1.00 93.62 72 LEU A CA 1
ATOM 553 C C . LEU A 1 72 ? 0.019 -18.490 0.410 1.00 93.62 72 LEU A C 1
ATOM 555 O O . LEU A 1 72 ? 0.040 -19.025 1.516 1.00 93.62 72 LEU A O 1
ATOM 559 N N . ALA A 1 73 ? -0.386 -19.142 -0.683 1.00 91.50 73 ALA A N 1
ATOM 560 C CA . ALA A 1 73 ? -0.833 -20.534 -0.665 1.00 91.50 73 ALA A CA 1
ATOM 561 C C . ALA A 1 73 ? 0.263 -21.477 -0.143 1.00 91.50 73 ALA A C 1
ATOM 563 O O . ALA A 1 73 ? -0.006 -22.308 0.723 1.00 91.50 73 ALA A O 1
ATOM 564 N N . ARG A 1 74 ? 1.512 -21.295 -0.593 1.00 93.75 74 ARG A N 1
ATOM 565 C CA . ARG A 1 74 ? 2.677 -22.042 -0.101 1.00 93.75 74 ARG A CA 1
ATOM 566 C C . ARG A 1 74 ? 2.861 -21.867 1.410 1.00 93.75 74 ARG A C 1
ATOM 568 O O . ARG A 1 74 ? 3.093 -22.851 2.107 1.00 93.7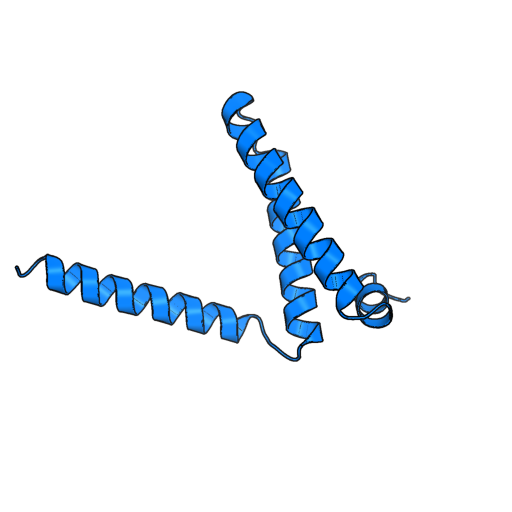5 74 ARG A O 1
ATOM 575 N N . ARG A 1 75 ? 2.738 -20.639 1.934 1.00 89.19 75 ARG A N 1
ATOM 576 C CA . ARG A 1 75 ? 2.832 -20.359 3.382 1.00 89.19 75 ARG A CA 1
ATOM 577 C C . ARG A 1 75 ? 1.733 -21.055 4.179 1.00 89.19 75 ARG A C 1
ATOM 579 O O . ARG A 1 75 ? 2.025 -21.613 5.233 1.00 89.19 75 ARG A O 1
ATOM 586 N N . PHE A 1 76 ? 0.500 -21.047 3.677 1.00 86.81 76 PHE A N 1
ATOM 587 C CA . PHE A 1 76 ? -0.611 -21.715 4.350 1.00 86.81 76 PHE A CA 1
ATOM 588 C C . PHE A 1 76 ? -0.477 -23.243 4.326 1.00 86.81 76 PHE A C 1
ATOM 590 O O . PHE A 1 76 ? -0.736 -23.881 5.344 1.00 86.81 76 PHE A O 1
ATOM 597 N N . ASP A 1 77 ? -0.008 -23.832 3.226 1.00 79.31 77 ASP A N 1
ATOM 598 C CA . ASP A 1 77 ? 0.213 -25.281 3.137 1.00 79.31 77 ASP A CA 1
ATOM 599 C C . ASP A 1 77 ? 1.325 -25.752 4.093 1.00 79.31 77 ASP A C 1
ATOM 601 O O . ASP A 1 77 ? 1.136 -26.702 4.854 1.00 79.31 77 ASP A O 1
ATOM 605 N N . LEU A 1 78 ? 2.442 -25.014 4.167 1.00 66.06 78 LEU A N 1
ATOM 606 C CA . LEU A 1 78 ? 3.486 -25.240 5.177 1.00 66.06 78 LEU A CA 1
ATOM 607 C C . LEU A 1 78 ? 2.946 -25.120 6.606 1.00 66.06 78 LEU A C 1
ATOM 609 O O . LEU A 1 78 ? 3.195 -26.009 7.417 1.00 66.06 78 LEU A O 1
ATOM 613 N N . SER A 1 79 ? 2.156 -24.082 6.900 1.00 66.00 79 SER A N 1
ATOM 614 C CA . SER A 1 79 ? 1.564 -23.921 8.233 1.00 66.00 79 SER A CA 1
ATOM 615 C C . SER A 1 79 ? 0.632 -25.081 8.601 1.00 66.00 79 SER A C 1
ATOM 617 O O . SER A 1 79 ? 0.650 -25.539 9.738 1.00 66.00 79 SER A O 1
ATOM 619 N N . GLY A 1 80 ? -0.118 -25.630 7.637 1.00 67.69 80 GLY A N 1
ATOM 620 C CA . GLY A 1 80 ? -0.983 -26.789 7.858 1.00 67.69 80 GLY A CA 1
ATOM 621 C C . GLY A 1 80 ? -0.214 -28.098 8.063 1.00 67.69 80 GLY A C 1
ATOM 622 O O . GLY A 1 80 ? -0.676 -28.973 8.797 1.00 67.69 80 GLY A O 1
ATOM 623 N N . LEU A 1 81 ? 0.959 -28.252 7.440 1.00 69.62 81 LEU A N 1
ATOM 624 C CA . LEU A 1 81 ? 1.860 -29.386 7.679 1.00 69.62 81 LEU A CA 1
ATOM 625 C C . LEU A 1 81 ? 2.522 -29.299 9.062 1.00 69.62 81 LEU A C 1
ATOM 627 O O . LEU A 1 81 ? 2.553 -30.298 9.781 1.00 69.62 81 LEU A O 1
ATOM 631 N N . GLU A 1 82 ? 2.990 -28.117 9.464 1.00 67.06 82 GLU A N 1
ATOM 632 C CA . GLU A 1 82 ? 3.560 -27.867 10.797 1.00 67.06 82 GLU A CA 1
ATOM 633 C C . GLU A 1 82 ? 2.507 -28.022 11.911 1.00 67.06 82 GLU A C 1
ATOM 635 O O . GLU A 1 82 ? 2.758 -28.653 12.943 1.00 67.06 82 GLU A O 1
ATOM 640 N N . GLU A 1 83 ? 1.287 -27.530 11.688 1.00 66.44 83 GLU A N 1
ATOM 641 C CA . GLU A 1 83 ? 0.161 -27.701 12.609 1.00 66.44 83 GLU A CA 1
ATOM 642 C C . GLU A 1 83 ? -0.234 -29.180 12.760 1.00 66.44 83 GLU A C 1
ATOM 644 O O . GLU A 1 83 ? -0.528 -29.634 13.862 1.00 66.44 83 GLU A O 1
ATOM 649 N N . LYS A 1 84 ? -0.200 -29.976 11.683 1.00 68.69 84 LYS A N 1
ATOM 650 C CA . LYS A 1 84 ? -0.425 -31.430 11.772 1.00 68.69 84 LYS A CA 1
ATOM 651 C C . LYS A 1 84 ? 0.697 -32.145 12.523 1.00 68.69 84 LYS A C 1
ATOM 653 O O . LYS A 1 84 ? 0.405 -32.982 13.370 1.00 68.69 84 LYS A O 1
ATOM 658 N N . ALA A 1 85 ? 1.956 -31.804 12.253 1.00 71.56 85 ALA A N 1
ATOM 659 C CA . ALA A 1 85 ? 3.108 -32.417 12.915 1.00 71.56 85 ALA A CA 1
ATOM 660 C C . ALA A 1 85 ? 3.129 -32.147 14.432 1.00 71.56 85 ALA A C 1
ATOM 662 O O . ALA A 1 85 ? 3.474 -33.032 15.210 1.00 71.56 85 ALA A O 1
ATOM 663 N N . SER A 1 86 ? 2.702 -30.955 14.861 1.00 71.44 86 SER A N 1
ATOM 664 C CA . SER A 1 86 ? 2.607 -30.593 16.285 1.00 71.44 86 SER A CA 1
ATOM 665 C C . SER A 1 86 ? 1.449 -31.261 17.038 1.00 71.44 86 SER A C 1
ATOM 667 O O . SER A 1 86 ? 1.476 -31.295 18.264 1.00 71.44 86 SER A O 1
ATOM 669 N N . ARG A 1 87 ? 0.449 -31.815 16.336 1.00 69.81 87 ARG A N 1
ATOM 670 C CA . ARG A 1 87 ? -0.674 -32.556 16.943 1.00 69.81 87 ARG A CA 1
ATOM 671 C C . ARG A 1 87 ? -0.361 -34.031 17.215 1.00 69.81 87 ARG A C 1
ATOM 673 O O . ARG A 1 87 ? -1.050 -34.636 18.028 1.00 69.81 87 ARG A O 1
ATOM 680 N N . GLU A 1 88 ? 0.626 -34.608 16.527 1.00 62.59 88 GLU A N 1
ATOM 681 C CA . GLU A 1 88 ? 1.050 -36.009 16.711 1.00 62.59 88 GLU A CA 1
ATOM 682 C C . GLU A 1 88 ? 2.270 -36.173 17.639 1.00 62.59 88 GLU A C 1
ATOM 684 O O . GLU A 1 88 ? 2.793 -37.280 17.770 1.00 62.59 88 GLU A O 1
ATOM 689 N N . SER A 1 89 ? 2.722 -35.091 18.287 1.00 51.69 89 SER A N 1
ATOM 690 C CA . SER A 1 89 ? 3.786 -35.107 19.309 1.00 51.69 89 SER A CA 1
ATOM 691 C C . SER A 1 89 ? 3.241 -34.927 20.722 1.00 51.69 89 SER A C 1
ATOM 693 O O . SER A 1 89 ? 2.233 -34.204 20.881 1.00 51.69 89 SER A O 1
#

pLDDT: mean 90.28, std 12.46, range [44.88, 98.75]